Protein AF-A0A965PU18-F1 (afdb_monomer)

Solvent-accessible surface area (backbone atoms only — not comparable to full-atom values): 8200 Å² total; per-residue (Å²): 132,81,72,49,39,52,38,92,81,47,71,63,57,70,70,55,22,54,51,32,19,41,61,73,69,59,50,90,62,59,66,73,59,53,50,51,51,50,57,53,51,66,68,38,88,60,42,46,75,48,76,36,76,23,30,41,37,38,33,37,59,71,55,73,19,30,26,46,37,50,73,38,56,16,30,34,70,76,54,45,55,52,35,51,44,54,44,44,56,50,43,33,75,69,43,33,30,33,39,37,35,71,48,71,60,76,72,54,56,59,54,54,54,53,47,44,73,60,61,85,41,62,76,40,42,73,51,76,48,79,44,99,87,66,34,34,40,34,43,35,36,40,25,71,82,79,72,67,73,104

Nearest PDB structures (foldseek):
  2h00-assembly3_C  TM=5.984E-01  e=3.640E-01  Homo sapiens
  2h00-assembly2_B  TM=5.518E-01  e=4.366E-01  Homo sapiens
  6gfn-assembly1_A  TM=5.302E-01  e=3.225E-01  Homo sapiens
  6du5-assembly1_A  TM=5.737E-01  e=9.599E-01  Homo sapiens
  2h00-assembly1_A  TM=5.167E-01  e=1.381E+00  Homo sapiens

Mean predicted aligned error: 4.31 Å

pLDDT: mean 91.24, std 8.07, range [44.31, 97.81]

Sequence (150 aa):
MDGFVDSNQQLLPTEDIIQRAAMITQAPEAYPQVYQSIAAELQKPGCQFFRQGNTLFIVHHLGHREGYARALNADVAKNYVRNSIDFVVMAYNLGYDRLIIDFDDQKLFQLFDIIVNSEVNPEMGYTGEEMTDGSYRVTIALGPERGGEI

Structure (mmCIF, N/CA/C/O backbone):
data_AF-A0A965PU18-F1
#
_entry.id   AF-A0A965PU18-F1
#
loop_
_atom_site.group_PDB
_atom_site.id
_atom_site.type_symbol
_atom_site.label_atom_id
_atom_site.label_alt_id
_atom_site.label_comp_id
_atom_site.label_asym_id
_atom_site.label_entity_id
_atom_site.label_seq_id
_atom_site.pdbx_PDB_ins_code
_atom_site.Cartn_x
_atom_site.Cartn_y
_atom_site.Cartn_z
_atom_site.occupancy
_atom_site.B_iso_or_equiv
_atom_site.auth_seq_id
_atom_site.auth_comp_id
_atom_site.auth_asym_id
_atom_site.auth_atom_id
_atom_site.pdbx_PDB_model_num
ATOM 1 N N . MET A 1 1 ? -7.782 2.789 23.424 1.00 44.31 1 MET A N 1
ATOM 2 C CA . MET A 1 1 ? -8.682 2.129 22.460 1.00 44.31 1 MET A CA 1
ATOM 3 C C . MET A 1 1 ? -7.797 1.624 21.348 1.00 44.31 1 MET A C 1
ATOM 5 O O . MET A 1 1 ? -7.166 2.452 20.708 1.00 44.31 1 MET A O 1
ATOM 9 N N . ASP A 1 2 ? -7.672 0.310 21.193 1.00 63.84 2 ASP A N 1
ATOM 10 C CA . ASP A 1 2 ? -6.921 -0.257 20.073 1.00 63.84 2 ASP A CA 1
ATOM 11 C C . ASP A 1 2 ? -7.833 -0.174 18.839 1.00 63.84 2 ASP A C 1
ATOM 13 O O . ASP A 1 2 ? -8.885 -0.811 18.794 1.00 63.84 2 ASP A O 1
ATOM 17 N N . GLY A 1 3 ? -7.529 0.742 17.915 1.00 80.19 3 GLY A N 1
ATOM 18 C CA . GLY A 1 3 ? -8.384 1.050 16.758 1.00 80.19 3 GLY A CA 1
ATOM 19 C C . GLY A 1 3 ? -8.432 -0.066 15.708 1.00 80.19 3 GLY A C 1
ATOM 20 O O . GLY A 1 3 ? -9.323 -0.059 14.854 1.00 80.19 3 GLY A O 1
ATOM 21 N N . PHE A 1 4 ? -7.511 -1.027 15.805 1.00 91.69 4 PHE A N 1
ATOM 22 C CA . PHE A 1 4 ? -7.297 -2.126 14.868 1.00 91.69 4 PHE A CA 1
ATOM 23 C C . PHE A 1 4 ? -8.125 -3.374 15.214 1.00 91.69 4 PHE A C 1
ATOM 25 O O . PHE A 1 4 ? -8.344 -3.685 16.383 1.00 91.69 4 PHE A O 1
ATOM 32 N N . VAL A 1 5 ? -8.570 -4.106 14.190 1.00 94.50 5 VAL A N 1
ATOM 33 C CA . VAL A 1 5 ? -9.411 -5.308 14.307 1.00 94.50 5 VAL A CA 1
ATOM 34 C C . VAL A 1 5 ? -8.818 -6.433 13.468 1.00 94.50 5 VAL A C 1
ATOM 36 O O . VAL A 1 5 ? -8.608 -6.254 12.272 1.00 94.50 5 VAL A O 1
ATOM 39 N N . ASP A 1 6 ? -8.589 -7.599 14.076 1.00 96.06 6 ASP A N 1
ATOM 40 C CA . ASP A 1 6 ? -8.070 -8.785 13.385 1.00 96.06 6 ASP A CA 1
ATOM 41 C C . ASP A 1 6 ? -9.085 -9.303 12.354 1.00 96.06 6 ASP A C 1
ATOM 43 O O . ASP A 1 6 ? -10.120 -9.870 12.714 1.00 96.06 6 ASP A O 1
ATOM 47 N N . SER A 1 7 ? -8.778 -9.135 11.066 1.00 97.06 7 SER A N 1
ATOM 48 C CA . SER A 1 7 ? -9.624 -9.601 9.961 1.00 97.06 7 SER A CA 1
ATOM 49 C C . SER A 1 7 ? -9.831 -11.114 9.890 1.00 97.06 7 SER A C 1
ATOM 51 O O . SER A 1 7 ? -10.804 -11.548 9.273 1.00 97.06 7 SER A O 1
ATOM 53 N N . ASN A 1 8 ? -9.004 -11.927 10.559 1.00 96.00 8 ASN A N 1
ATOM 54 C CA . ASN A 1 8 ? -9.251 -13.368 10.677 1.00 96.00 8 ASN A CA 1
ATOM 55 C C . ASN A 1 8 ? -10.358 -13.689 11.693 1.00 96.00 8 ASN A C 1
ATOM 57 O O . ASN A 1 8 ? -10.907 -14.789 11.674 1.00 96.00 8 ASN A O 1
ATOM 61 N N . GLN A 1 9 ? -10.668 -12.752 12.593 1.00 96.12 9 GLN A N 1
ATOM 62 C CA . GLN A 1 9 ? -11.754 -12.875 13.567 1.00 96.12 9 GLN A CA 1
ATOM 63 C C . GLN A 1 9 ? -13.003 -12.128 13.105 1.00 96.12 9 GLN A C 1
ATOM 65 O O . GLN A 1 9 ? -14.115 -12.636 13.244 1.00 96.12 9 GLN A O 1
ATOM 70 N N . GLN A 1 10 ? -12.826 -10.924 12.554 1.00 96.06 10 GLN A N 1
ATOM 71 C CA . GLN A 1 10 ? -13.927 -10.073 12.129 1.00 96.06 10 GLN A CA 1
ATOM 72 C C . GLN A 1 10 ? -13.539 -9.201 10.933 1.00 96.06 10 GLN A C 1
ATOM 74 O O . GLN A 1 10 ? -12.691 -8.312 11.029 1.00 96.06 10 GLN A O 1
ATOM 79 N N . LEU A 1 11 ? -14.254 -9.390 9.824 1.00 96.56 11 LEU A N 1
ATOM 80 C CA . LEU A 1 11 ? -14.223 -8.473 8.690 1.00 96.56 11 LEU A CA 1
ATOM 81 C C . LEU A 1 11 ? -15.143 -7.279 8.951 1.00 96.56 11 LEU A C 1
ATOM 83 O O . LEU A 1 11 ? -16.322 -7.440 9.266 1.00 96.56 11 LEU A O 1
ATOM 87 N N . LEU A 1 12 ? -14.603 -6.076 8.788 1.00 94.38 12 LEU A N 1
ATOM 88 C CA . LEU A 1 12 ? -15.335 -4.825 8.959 1.00 94.38 12 LEU A CA 1
ATOM 89 C C . LEU A 1 12 ? -16.079 -4.423 7.673 1.00 94.38 12 LEU A C 1
ATOM 91 O O . LEU A 1 12 ? -15.613 -4.721 6.571 1.00 94.38 12 LEU A O 1
ATOM 95 N N . PRO A 1 13 ? -17.211 -3.713 7.750 1.00 93.00 13 PRO A N 1
ATOM 96 C CA . PRO A 1 13 ? -17.733 -2.954 6.616 1.00 93.00 13 PRO A CA 1
ATOM 97 C C . PRO A 1 13 ? -16.694 -1.951 6.082 1.00 93.00 13 PRO A C 1
ATOM 99 O O . PRO A 1 13 ? -15.852 -1.463 6.830 1.00 93.00 13 PRO A O 1
ATOM 102 N N . THR A 1 14 ? -16.746 -1.609 4.791 1.00 88.94 14 THR A N 1
ATOM 103 C CA . THR A 1 14 ? -15.808 -0.628 4.201 1.00 88.94 14 THR A CA 1
ATOM 104 C C . THR A 1 14 ? -15.905 0.742 4.881 1.00 88.94 14 THR A C 1
ATOM 106 O O . THR A 1 14 ? -14.886 1.382 5.122 1.00 88.94 14 THR A O 1
ATOM 109 N N . GLU A 1 15 ? -17.118 1.166 5.239 1.00 87.88 15 GLU A N 1
ATOM 110 C CA . GLU A 1 15 ? -17.378 2.422 5.956 1.00 87.88 15 GLU A CA 1
ATOM 111 C C . GLU A 1 15 ? -16.664 2.460 7.319 1.00 87.88 15 GLU A C 1
ATOM 113 O O . GLU A 1 15 ? -16.041 3.470 7.661 1.00 87.88 15 GLU A O 1
ATOM 118 N N . ASP A 1 16 ? -16.664 1.334 8.041 1.00 90.75 16 ASP A N 1
ATOM 119 C CA . ASP A 1 16 ? -15.973 1.166 9.323 1.00 90.75 16 ASP A CA 1
ATOM 120 C C . ASP A 1 16 ? -14.446 1.177 9.162 1.00 90.75 16 ASP A C 1
ATOM 122 O O . ASP A 1 16 ? -13.744 1.725 10.015 1.00 90.75 16 ASP A O 1
ATOM 126 N N . ILE A 1 17 ? -13.913 0.597 8.077 1.00 92.06 17 ILE A N 1
ATOM 127 C CA . ILE A 1 17 ? -12.474 0.665 7.762 1.00 92.06 17 ILE A CA 1
ATOM 128 C C . ILE A 1 17 ? -12.067 2.125 7.562 1.00 92.06 17 ILE A C 1
ATOM 130 O O . ILE A 1 17 ? -11.101 2.581 8.171 1.00 92.06 17 ILE A O 1
ATOM 134 N N . ILE A 1 18 ? -12.835 2.872 6.761 1.00 89.00 18 ILE A 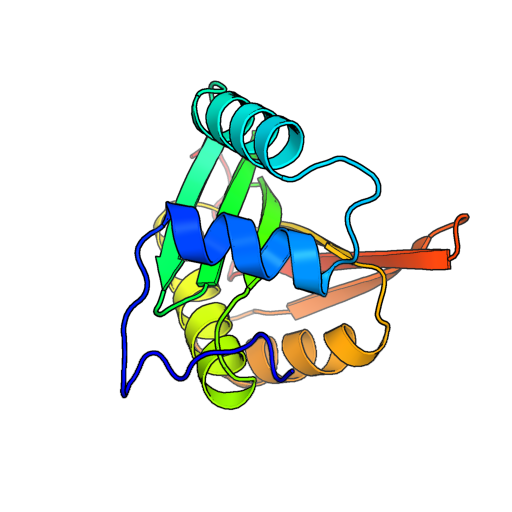N 1
ATOM 135 C CA . ILE A 1 18 ? -12.594 4.297 6.509 1.00 89.00 18 ILE A CA 1
ATOM 136 C C . ILE A 1 18 ? -12.658 5.093 7.819 1.00 89.00 18 ILE A C 1
ATOM 138 O O . ILE A 1 18 ? -11.784 5.918 8.084 1.00 89.00 18 ILE A O 1
ATOM 142 N N . GLN A 1 19 ? -13.655 4.818 8.665 1.00 87.00 19 GLN A N 1
ATOM 143 C CA . GLN A 1 19 ? -13.814 5.486 9.956 1.00 87.00 19 GLN A CA 1
ATOM 144 C C . GLN A 1 19 ? -12.620 5.274 10.871 1.00 87.00 19 GLN A C 1
ATOM 146 O O . GLN A 1 19 ? -12.075 6.230 11.420 1.00 87.00 19 GLN A O 1
ATOM 151 N N . ARG A 1 20 ? -12.213 4.019 11.036 1.00 89.38 20 ARG A N 1
ATOM 152 C CA . ARG A 1 20 ? -11.111 3.664 11.925 1.00 89.38 20 ARG A CA 1
ATOM 153 C C . ARG A 1 20 ? -9.793 4.197 11.400 1.00 89.38 20 ARG A C 1
ATOM 155 O O . ARG A 1 20 ? -9.055 4.779 12.185 1.00 89.38 20 ARG A O 1
ATOM 162 N N . ALA A 1 21 ? -9.534 4.071 10.099 1.00 86.12 21 ALA A N 1
ATOM 163 C CA . ALA A 1 21 ? -8.336 4.627 9.482 1.00 86.12 21 ALA A CA 1
ATOM 164 C C . ALA A 1 21 ? -8.241 6.141 9.733 1.00 86.12 21 ALA A C 1
ATOM 166 O O . ALA A 1 21 ? -7.216 6.595 10.227 1.00 86.12 21 ALA A O 1
ATOM 167 N N . ALA A 1 22 ? -9.329 6.893 9.523 1.00 83.31 22 ALA A N 1
ATOM 168 C CA . ALA A 1 22 ? -9.373 8.333 9.791 1.00 83.31 22 ALA A CA 1
ATOM 169 C C . ALA A 1 22 ? -9.077 8.686 11.261 1.00 83.31 22 ALA A C 1
ATOM 171 O O . ALA A 1 22 ? -8.384 9.661 11.546 1.00 83.31 22 ALA A O 1
ATOM 172 N N . MET A 1 23 ? -9.585 7.886 12.205 1.00 81.69 23 MET A N 1
ATOM 173 C CA . MET A 1 23 ? -9.315 8.068 13.636 1.00 81.69 23 MET A CA 1
ATOM 174 C C . MET A 1 23 ? -7.863 7.729 14.004 1.00 81.69 23 MET A C 1
ATOM 176 O O . MET A 1 23 ? -7.264 8.422 14.824 1.00 81.69 23 MET A O 1
ATOM 180 N N . ILE A 1 24 ? -7.300 6.672 13.412 1.00 80.31 24 ILE A N 1
ATOM 181 C CA . ILE A 1 24 ? -5.929 6.201 13.665 1.00 80.31 24 ILE A CA 1
ATOM 182 C C . ILE A 1 24 ? -4.909 7.212 13.142 1.00 80.31 24 ILE A C 1
ATOM 184 O O . ILE A 1 24 ? -3.961 7.537 13.851 1.00 80.31 24 ILE A O 1
ATOM 188 N N . THR A 1 25 ? -5.128 7.743 11.938 1.00 74.00 25 THR A N 1
ATOM 189 C CA . THR A 1 25 ? -4.259 8.760 11.330 1.00 74.00 25 THR A CA 1
ATOM 190 C C . THR A 1 25 ? -4.508 10.161 11.887 1.00 74.00 25 THR A C 1
ATOM 192 O O . THR A 1 25 ? -3.933 11.116 11.380 1.00 74.00 25 THR A O 1
ATOM 195 N N . GLN A 1 26 ? -5.376 10.296 12.901 1.00 75.06 26 GLN A N 1
ATOM 196 C CA . GLN A 1 26 ? -5.744 11.568 13.530 1.00 75.06 26 GLN A CA 1
ATOM 197 C C . GLN A 1 26 ? -6.112 12.642 12.501 1.00 75.06 26 GLN A C 1
ATOM 199 O O . GLN A 1 26 ? -5.650 13.780 12.592 1.00 75.06 26 GLN A O 1
ATOM 204 N N . ALA A 1 27 ? -6.928 12.267 11.508 1.00 70.81 27 ALA A N 1
ATOM 205 C CA . ALA A 1 27 ? -7.345 13.192 10.464 1.00 70.81 27 ALA A CA 1
ATOM 206 C C . ALA A 1 27 ? -7.917 14.479 11.102 1.00 70.81 27 ALA A C 1
ATOM 208 O O . ALA A 1 27 ? -8.745 14.385 12.017 1.00 70.81 27 ALA A O 1
ATOM 209 N N . PRO A 1 28 ? -7.468 15.672 10.671 1.00 67.94 28 PRO A N 1
ATOM 210 C CA . PRO A 1 28 ? -7.900 16.932 11.269 1.00 67.94 28 PRO A CA 1
ATOM 211 C C . PRO A 1 28 ? -9.376 17.233 10.977 1.00 67.94 28 PRO A C 1
ATOM 213 O O . PRO A 1 28 ? -10.013 17.998 11.705 1.00 67.94 28 PRO A O 1
ATOM 216 N N . GLU A 1 29 ? -9.937 16.640 9.921 1.00 74.50 29 GLU A N 1
ATOM 217 C CA . GLU A 1 29 ? -11.339 16.772 9.552 1.00 74.50 29 GLU A CA 1
ATOM 218 C C . GLU A 1 29 ? -12.256 15.819 10.332 1.00 74.50 29 GLU A C 1
ATOM 220 O O . GLU A 1 29 ? -11.894 14.708 10.720 1.00 74.50 29 GLU A O 1
ATOM 225 N N . ALA A 1 30 ? -13.516 16.225 10.508 1.00 74.31 30 ALA A N 1
ATOM 226 C CA . ALA A 1 30 ? -14.525 15.342 11.076 1.00 74.31 30 ALA A CA 1
ATOM 227 C C . ALA A 1 30 ? -14.859 14.175 10.121 1.00 74.31 30 ALA A C 1
ATOM 229 O O . ALA A 1 30 ? -14.814 14.295 8.895 1.00 74.31 30 ALA A O 1
ATOM 230 N N . TYR A 1 31 ? -15.219 13.024 10.699 1.00 77.31 31 TYR A N 1
ATOM 231 C CA . TYR A 1 31 ? -15.428 11.773 9.958 1.00 77.31 31 TYR A CA 1
ATOM 232 C C . TYR A 1 31 ? -16.358 11.888 8.732 1.00 77.31 31 TYR A C 1
ATOM 234 O O . TYR A 1 31 ? -15.990 11.354 7.687 1.00 77.31 31 TYR A O 1
ATOM 242 N N . PRO A 1 32 ? -17.512 12.589 8.778 1.00 80.44 32 PRO A N 1
ATOM 243 C CA . PRO A 1 32 ? -18.363 12.736 7.596 1.00 80.44 32 PRO A CA 1
ATOM 244 C C . PRO A 1 32 ? -17.645 13.380 6.403 1.00 80.44 32 PRO A C 1
ATOM 246 O O . PRO A 1 32 ? -17.858 12.960 5.268 1.00 80.44 32 PRO A O 1
ATOM 249 N N . GLN A 1 33 ? -16.772 14.362 6.646 1.00 80.81 33 GLN A N 1
ATOM 250 C CA . GLN A 1 33 ? -15.972 15.006 5.606 1.00 80.81 33 GLN A CA 1
ATOM 251 C C . GLN A 1 33 ? -14.909 14.054 5.047 1.00 80.81 33 GLN A C 1
ATOM 253 O O . GLN A 1 33 ? -14.751 13.980 3.831 1.00 80.81 33 GLN A O 1
ATOM 258 N N . VAL A 1 34 ? -14.230 13.289 5.910 1.00 80.31 34 VAL A N 1
ATOM 259 C CA . VAL A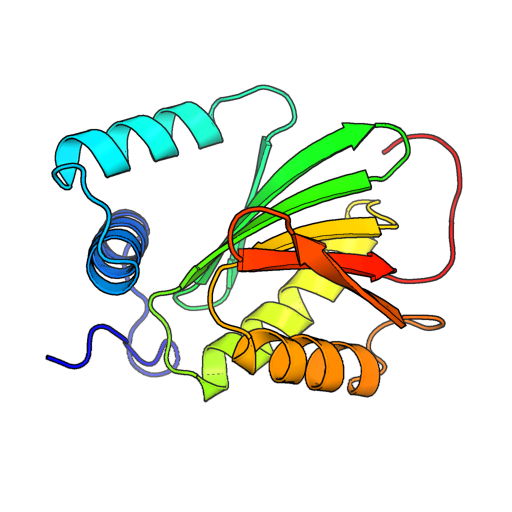 1 34 ? -13.238 12.280 5.489 1.00 80.31 34 VAL A CA 1
ATOM 260 C C . VAL A 1 34 ? -13.894 11.172 4.663 1.00 80.31 34 VAL A C 1
ATOM 262 O O . VAL A 1 34 ? -13.375 10.758 3.630 1.00 80.31 34 VAL A O 1
ATOM 265 N N . TYR A 1 35 ? -15.076 10.714 5.073 1.00 84.06 35 TYR A N 1
ATOM 266 C CA . TYR A 1 35 ? -15.827 9.720 4.318 1.00 84.06 35 TYR A CA 1
ATOM 267 C C . TYR A 1 35 ? -16.239 10.250 2.943 1.00 84.06 35 TYR A C 1
ATOM 269 O O . TYR A 1 35 ? -16.034 9.575 1.939 1.00 84.06 35 TYR A O 1
ATOM 277 N N . GLN A 1 36 ? -16.780 11.471 2.874 1.00 84.75 36 GLN A N 1
ATOM 278 C CA . GLN A 1 36 ? -17.160 12.086 1.601 1.00 84.75 36 GLN A CA 1
ATOM 279 C C . GLN A 1 36 ? -15.958 12.315 0.681 1.00 84.75 36 GLN A C 1
ATOM 281 O O . GLN A 1 36 ? -16.082 12.111 -0.527 1.00 84.75 36 GLN A O 1
ATOM 286 N N . SER A 1 37 ? -14.801 12.706 1.224 1.00 85.62 37 SER A N 1
ATOM 287 C CA . SER A 1 37 ? -13.594 12.916 0.423 1.00 85.62 37 SER A CA 1
ATOM 288 C C . SER A 1 37 ? -13.071 11.605 -0.160 1.00 85.62 37 SER A C 1
ATOM 290 O O . SER A 1 37 ? -12.758 11.565 -1.348 1.00 85.62 37 SER A O 1
ATOM 292 N N . ILE A 1 38 ? -13.071 10.520 0.620 1.00 85.94 38 ILE A N 1
ATOM 293 C CA . ILE A 1 38 ? -12.699 9.181 0.145 1.00 85.94 38 ILE A CA 1
ATOM 294 C C . ILE A 1 38 ? -13.733 8.656 -0.851 1.00 85.94 38 ILE A C 1
ATOM 296 O O . ILE A 1 38 ? -13.369 8.161 -1.910 1.00 85.94 38 ILE A O 1
ATOM 300 N N . ALA A 1 39 ? -15.030 8.809 -0.581 1.00 85.62 39 ALA A N 1
ATOM 301 C CA . ALA A 1 39 ? -16.067 8.408 -1.527 1.00 85.62 39 ALA A CA 1
ATOM 302 C C . ALA A 1 39 ? -15.906 9.134 -2.872 1.00 85.62 39 ALA A C 1
ATOM 304 O O . ALA A 1 39 ? -16.004 8.505 -3.921 1.00 85.62 39 ALA A O 1
ATOM 305 N N . ALA A 1 40 ? -15.594 10.433 -2.855 1.00 87.50 40 ALA A N 1
ATOM 306 C CA . ALA A 1 40 ? -15.297 11.195 -4.065 1.00 87.50 40 ALA A CA 1
ATOM 307 C C . ALA A 1 40 ? -13.981 10.753 -4.732 1.00 87.50 40 ALA A C 1
ATOM 309 O O . ALA A 1 40 ? -13.916 10.679 -5.956 1.00 87.50 40 ALA A O 1
ATOM 310 N N . GLU A 1 41 ? -12.945 10.436 -3.948 1.00 88.94 41 GLU A N 1
ATOM 311 C CA . GLU A 1 41 ? -11.663 9.889 -4.414 1.00 88.94 41 GLU A CA 1
ATOM 312 C C . GLU A 1 41 ? -11.866 8.593 -5.207 1.00 88.94 41 GLU A C 1
ATOM 314 O O . GLU A 1 41 ? -11.346 8.464 -6.314 1.00 88.94 41 GLU A O 1
ATOM 319 N N . LEU A 1 42 ? -12.681 7.675 -4.686 1.00 86.44 42 LEU A N 1
ATOM 320 C CA . LEU A 1 42 ? -12.977 6.379 -5.303 1.00 86.44 42 LEU A CA 1
ATOM 321 C C . LEU A 1 42 ? -13.794 6.484 -6.601 1.00 86.44 42 LEU A C 1
ATOM 323 O O . LEU A 1 42 ? -13.863 5.518 -7.354 1.00 86.44 42 LEU A O 1
ATOM 327 N N . GLN A 1 43 ? -14.414 7.635 -6.874 1.00 89.38 43 GLN A N 1
ATOM 328 C CA . GLN A 1 43 ? -15.159 7.890 -8.114 1.00 89.38 43 GLN A CA 1
ATOM 329 C C . GLN A 1 43 ? -14.319 8.610 -9.181 1.00 89.38 43 GLN A C 1
ATOM 331 O O . GLN A 1 43 ? -14.811 8.862 -10.283 1.00 89.38 43 GLN A O 1
ATOM 336 N N . LYS A 1 44 ? -13.063 8.978 -8.884 1.00 89.00 44 LYS A N 1
ATOM 337 C CA . LYS A 1 44 ? -12.200 9.655 -9.860 1.00 89.00 44 LYS A CA 1
ATOM 338 C C . LYS A 1 44 ? -11.797 8.696 -10.991 1.00 89.00 44 LYS A C 1
ATOM 340 O O . LYS A 1 44 ? -11.441 7.549 -10.719 1.00 89.00 44 LYS A O 1
ATOM 345 N N . PRO A 1 45 ? -11.780 9.151 -12.258 1.00 87.44 45 PRO A N 1
ATOM 346 C CA . PRO A 1 45 ? -11.209 8.373 -13.353 1.00 87.44 45 PRO A CA 1
ATOM 347 C C . PRO A 1 45 ? -9.758 7.976 -13.055 1.00 87.44 45 PRO A C 1
ATOM 349 O O . PRO A 1 45 ? -8.980 8.804 -12.587 1.00 87.44 45 PRO A O 1
ATOM 352 N N . GLY A 1 46 ? -9.400 6.721 -13.327 1.00 84.62 46 GLY A N 1
ATOM 353 C CA . GLY A 1 46 ? -8.054 6.202 -13.058 1.00 84.62 46 GLY A CA 1
ATOM 354 C C . GLY A 1 46 ? -7.778 5.856 -11.590 1.00 84.62 46 GLY A C 1
ATOM 355 O O . GLY A 1 46 ? -6.656 5.468 -11.275 1.00 84.62 46 GLY A O 1
ATOM 356 N N . CYS A 1 47 ? -8.775 5.963 -10.705 1.00 91.88 47 CYS A N 1
ATOM 357 C CA . CYS A 1 47 ? -8.698 5.462 -9.338 1.00 91.88 47 CYS A CA 1
ATOM 358 C C . CYS A 1 47 ? -9.135 3.991 -9.294 1.00 91.88 47 CYS A C 1
ATOM 360 O O . CYS A 1 47 ? -10.215 3.631 -9.766 1.00 91.88 47 CYS A O 1
ATOM 362 N N . GLN A 1 48 ? -8.290 3.140 -8.724 1.00 92.00 48 GLN A N 1
ATOM 363 C CA . GLN A 1 48 ? -8.580 1.742 -8.430 1.00 92.00 48 GLN A CA 1
ATOM 364 C C . GLN A 1 48 ? -8.478 1.514 -6.926 1.00 92.00 48 GLN A C 1
ATOM 366 O O . GLN A 1 48 ? -7.699 2.173 -6.239 1.00 92.00 48 GLN A O 1
ATOM 3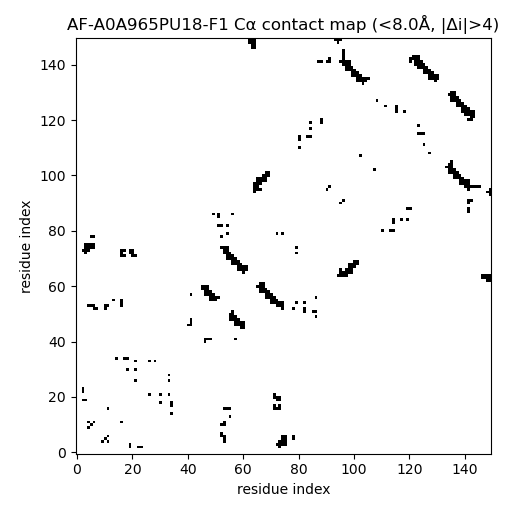71 N N . PHE A 1 49 ? -9.249 0.568 -6.398 1.00 91.44 49 PHE A N 1
ATOM 372 C CA . PHE A 1 49 ? -9.161 0.208 -4.990 1.00 91.44 49 PHE A CA 1
ATOM 373 C C . PHE A 1 49 ? -9.254 -1.297 -4.784 1.00 91.44 49 PHE A C 1
ATOM 375 O O . PHE A 1 49 ? -9.978 -2.003 -5.488 1.00 91.44 49 PHE A O 1
ATOM 382 N N . PHE A 1 50 ? -8.532 -1.775 -3.776 1.00 92.25 50 PHE A N 1
ATOM 383 C CA . PHE A 1 50 ? -8.448 -3.182 -3.415 1.00 92.25 50 PHE A CA 1
ATOM 384 C C . PHE A 1 50 ? -8.658 -3.325 -1.929 1.00 92.25 50 PHE A C 1
ATOM 386 O O . PHE A 1 50 ? -8.088 -2.588 -1.127 1.00 92.25 50 PHE A O 1
ATOM 393 N N . ARG A 1 51 ? -9.455 -4.312 -1.551 1.00 94.69 51 ARG A N 1
ATOM 394 C CA . ARG A 1 51 ? -9.628 -4.664 -0.155 1.00 94.69 51 ARG A CA 1
ATOM 395 C C . ARG A 1 51 ? -8.902 -5.969 0.120 1.00 94.69 51 ARG A C 1
ATOM 397 O O . ARG A 1 51 ? -9.186 -6.962 -0.541 1.00 94.69 51 ARG A O 1
ATOM 404 N N . GLN A 1 52 ? -8.048 -5.963 1.137 1.00 96.94 52 GLN A N 1
ATOM 405 C CA . GLN A 1 52 ? -7.515 -7.176 1.746 1.00 96.94 52 GLN A CA 1
ATOM 406 C C . GLN A 1 52 ? -7.721 -7.103 3.254 1.00 96.94 52 GLN A C 1
ATOM 408 O O . GLN A 1 52 ? -7.327 -6.128 3.890 1.00 96.94 52 GLN A O 1
ATOM 413 N N . GLY A 1 53 ? -8.425 -8.089 3.814 1.00 96.44 53 GLY A N 1
ATOM 414 C CA . GLY A 1 53 ? -8.827 -8.081 5.221 1.00 96.44 53 GLY A CA 1
ATOM 415 C C . GLY A 1 53 ? -9.570 -6.797 5.618 1.00 96.44 53 GLY A C 1
ATOM 416 O O . GLY A 1 53 ? -10.597 -6.439 5.021 1.00 96.44 53 GLY A O 1
ATOM 417 N N . ASN A 1 54 ? -9.034 -6.108 6.630 1.00 97.00 54 ASN A N 1
ATOM 418 C CA . ASN A 1 54 ? -9.500 -4.801 7.106 1.00 97.00 54 ASN A CA 1
ATOM 419 C C . ASN A 1 54 ? -8.602 -3.642 6.629 1.00 97.00 54 ASN A C 1
ATOM 421 O O . ASN A 1 54 ? -8.506 -2.605 7.287 1.00 97.00 54 ASN A O 1
ATOM 425 N N . THR A 1 55 ? -7.956 -3.807 5.475 1.00 96.50 55 THR A N 1
ATOM 426 C CA . THR A 1 55 ? -7.148 -2.785 4.806 1.00 96.50 55 THR A CA 1
ATOM 427 C C . THR A 1 55 ? -7.746 -2.464 3.434 1.00 96.50 55 THR A C 1
ATOM 429 O O . THR A 1 55 ? -8.025 -3.367 2.640 1.00 96.50 55 THR A O 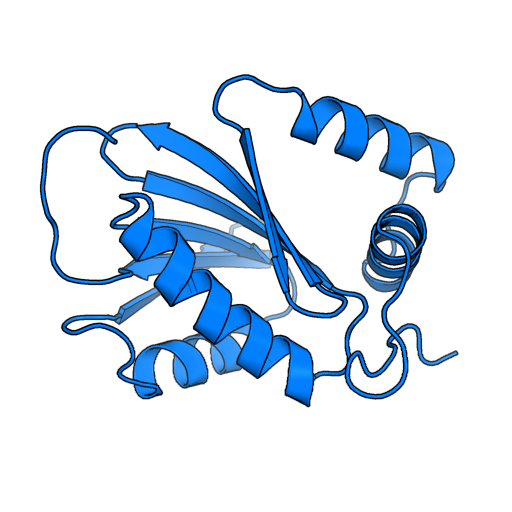1
ATOM 432 N N . LEU A 1 56 ? -7.941 -1.176 3.146 1.00 95.56 56 LEU A N 1
ATOM 433 C CA . LEU A 1 56 ? -8.346 -0.679 1.831 1.00 95.56 56 LEU A CA 1
ATOM 434 C C . LEU A 1 56 ? -7.161 0.034 1.173 1.00 95.56 56 LEU A C 1
ATOM 436 O O . LEU A 1 56 ? -6.716 1.071 1.655 1.00 95.56 56 LEU A O 1
ATOM 440 N N . PHE A 1 57 ? -6.665 -0.512 0.072 1.00 96.06 57 PHE A N 1
ATOM 441 C CA . PHE A 1 57 ? -5.643 0.106 -0.766 1.00 96.06 57 PHE A CA 1
ATOM 442 C C . PHE A 1 57 ? -6.313 0.912 -1.871 1.00 96.06 57 PHE A C 1
ATOM 444 O O . PHE A 1 57 ? -7.269 0.440 -2.484 1.00 96.06 57 PHE A O 1
ATOM 451 N N . ILE A 1 58 ? -5.808 2.111 -2.128 1.00 95.38 58 ILE A N 1
ATOM 452 C CA . ILE A 1 58 ? -6.282 3.014 -3.176 1.00 95.38 58 ILE A CA 1
ATOM 453 C C . ILE A 1 58 ? -5.084 3.342 -4.057 1.00 95.38 58 ILE A C 1
ATOM 455 O O . ILE A 1 58 ? -4.033 3.707 -3.534 1.00 95.38 58 ILE A O 1
ATOM 459 N N . VAL A 1 59 ? -5.239 3.204 -5.371 1.00 96.44 59 VAL A N 1
ATOM 460 C CA . VAL A 1 59 ? -4.203 3.475 -6.369 1.00 96.44 59 VAL A CA 1
ATOM 461 C C . VAL A 1 59 ? -4.743 4.455 -7.402 1.00 96.44 59 VAL A C 1
ATOM 463 O O . VAL A 1 59 ? -5.747 4.190 -8.058 1.00 96.44 59 VAL A O 1
ATOM 466 N N . HIS A 1 60 ? -4.056 5.578 -7.570 1.00 95.31 60 HIS A N 1
ATOM 467 C CA . HIS A 1 60 ? -4.298 6.551 -8.630 1.00 95.31 60 HIS A CA 1
ATOM 468 C C . HIS A 1 60 ? -3.323 6.290 -9.768 1.00 95.31 60 HIS A C 1
ATOM 470 O O . HIS A 1 60 ? -2.116 6.416 -9.578 1.00 95.31 60 HIS A O 1
ATOM 476 N N . HIS A 1 61 ? -3.824 5.927 -10.945 1.00 94.25 61 HIS A N 1
ATOM 477 C CA . HIS A 1 61 ? -2.983 5.716 -12.119 1.00 94.25 61 HIS A CA 1
ATOM 478 C C . HIS A 1 61 ? -2.308 7.023 -12.564 1.00 94.25 61 HIS A C 1
ATOM 480 O O . HIS A 1 61 ? -2.975 8.047 -12.717 1.00 94.25 61 HIS A O 1
ATOM 486 N N . LEU A 1 62 ? -0.994 6.970 -12.794 1.00 91.88 62 LEU A N 1
ATOM 487 C CA . LEU A 1 62 ? -0.178 8.109 -13.229 1.00 91.88 62 LEU A CA 1
ATOM 488 C C . LEU A 1 62 ? 0.228 8.035 -14.713 1.00 91.88 62 LEU A C 1
ATOM 490 O O . LEU A 1 62 ? 0.786 9.001 -15.231 1.00 91.88 62 LEU A O 1
ATOM 494 N N . GLY A 1 63 ? -0.083 6.935 -15.408 1.00 87.81 63 GLY A N 1
ATOM 495 C CA . GLY A 1 63 ? 0.433 6.626 -16.747 1.00 87.81 63 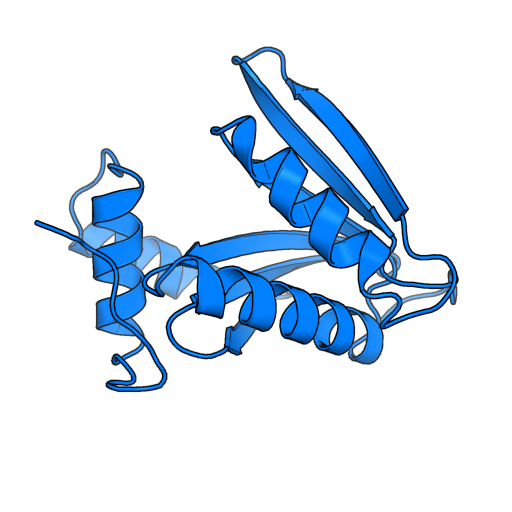GLY A CA 1
ATOM 496 C C . GLY A 1 63 ? 1.631 5.681 -16.689 1.00 87.81 63 GLY A C 1
ATOM 497 O O . GLY A 1 63 ? 2.204 5.465 -15.622 1.00 87.81 63 GLY A O 1
ATOM 498 N N . HIS A 1 64 ? 2.008 5.102 -17.833 1.00 87.25 64 HIS A N 1
ATOM 499 C CA . HIS A 1 64 ? 3.233 4.302 -17.978 1.00 87.25 64 HIS A CA 1
ATOM 500 C C . HIS A 1 64 ? 3.387 3.177 -16.942 1.00 87.25 64 HIS A C 1
ATOM 502 O O . HIS A 1 64 ? 4.499 2.887 -16.503 1.00 87.25 64 HIS A O 1
ATOM 508 N N . ARG A 1 65 ? 2.272 2.547 -16.539 1.00 93.44 65 ARG A N 1
ATOM 509 C CA . ARG A 1 65 ? 2.262 1.471 -15.529 1.00 93.44 65 ARG A CA 1
ATOM 510 C C . ARG A 1 65 ? 2.696 1.926 -14.133 1.00 93.44 65 ARG A C 1
ATOM 512 O O . ARG A 1 65 ? 3.116 1.108 -13.318 1.00 93.44 65 ARG A O 1
ATOM 519 N N . GLU A 1 66 ? 2.547 3.208 -13.822 1.00 95.25 66 GLU A N 1
ATOM 520 C CA . GLU A 1 66 ? 2.823 3.766 -12.500 1.00 95.25 66 GLU A CA 1
ATOM 521 C C . GLU A 1 66 ? 1.537 4.156 -11.771 1.00 95.25 66 GLU A C 1
ATOM 523 O O . GLU A 1 66 ? 0.539 4.565 -12.376 1.00 95.25 66 GLU A O 1
ATOM 528 N N . GLY A 1 67 ? 1.554 4.045 -10.444 1.00 95.75 67 GLY A N 1
ATOM 529 C CA . GLY A 1 67 ? 0.435 4.460 -9.606 1.00 95.75 67 GLY A CA 1
ATOM 530 C C . GLY A 1 67 ? 0.875 5.144 -8.320 1.00 95.75 67 GLY A C 1
ATOM 531 O O . GLY A 1 67 ? 1.842 4.732 -7.689 1.00 95.75 67 GLY A O 1
ATOM 532 N N . TYR A 1 68 ? 0.134 6.162 -7.894 1.00 96.62 68 TYR A N 1
ATOM 533 C CA . TYR A 1 68 ? 0.232 6.686 -6.536 1.00 96.62 68 TYR A CA 1
ATOM 534 C C . TYR A 1 68 ? -0.683 5.875 -5.624 1.00 96.62 68 TYR A C 1
ATOM 536 O O . TYR A 1 68 ? -1.895 5.852 -5.837 1.00 96.62 68 TYR A O 1
ATOM 544 N N . ALA A 1 69 ? -0.120 5.201 -4.630 1.00 96.50 69 ALA A N 1
ATOM 545 C CA . ALA A 1 69 ? -0.845 4.302 -3.754 1.00 96.50 69 ALA A CA 1
ATOM 546 C C . ALA A 1 69 ? -0.892 4.817 -2.315 1.00 96.50 69 ALA A C 1
ATOM 548 O O . ALA A 1 69 ? 0.072 5.364 -1.786 1.00 96.50 69 ALA A O 1
ATOM 549 N N . ARG A 1 70 ? -2.022 4.573 -1.653 1.00 93.75 70 ARG A N 1
ATOM 550 C CA . ARG A 1 70 ? -2.180 4.764 -0.210 1.00 93.75 70 ARG A CA 1
ATOM 551 C C . ARG A 1 70 ? -3.013 3.646 0.398 1.00 93.75 70 ARG A C 1
ATOM 553 O O . ARG A 1 70 ? -3.849 3.048 -0.279 1.00 93.75 70 ARG A O 1
ATOM 560 N N . ALA A 1 71 ? -2.806 3.387 1.685 1.00 94.06 71 ALA A N 1
ATOM 561 C CA . ALA A 1 71 ? -3.533 2.365 2.428 1.00 94.06 71 ALA A CA 1
ATOM 562 C C . ALA A 1 71 ? -4.329 2.984 3.582 1.00 94.06 71 ALA A C 1
ATOM 564 O O . ALA A 1 71 ? -3.794 3.723 4.404 1.00 94.06 71 ALA A O 1
ATOM 565 N N . LEU A 1 72 ? -5.609 2.633 3.672 1.00 93.62 72 LEU A N 1
ATOM 566 C CA . LEU A 1 72 ? -6.462 2.885 4.827 1.00 93.62 72 LEU A CA 1
ATOM 567 C C . LEU A 1 72 ? -6.523 1.598 5.649 1.00 93.62 72 LEU A C 1
ATOM 569 O O . LEU A 1 72 ? -7.236 0.655 5.295 1.00 93.62 72 LEU A O 1
ATOM 573 N N . ASN A 1 73 ? -5.732 1.535 6.721 1.00 93.56 73 ASN A N 1
ATOM 574 C CA . ASN A 1 73 ? -5.601 0.329 7.530 1.00 93.56 73 ASN A CA 1
ATOM 575 C C . ASN A 1 73 ? -6.422 0.397 8.824 1.00 93.56 73 ASN A C 1
ATOM 577 O O . ASN A 1 73 ? -6.205 1.268 9.664 1.00 93.56 73 ASN A O 1
ATOM 581 N N . ALA A 1 74 ? -7.302 -0.586 9.010 1.00 95.12 74 ALA A N 1
ATOM 582 C CA . ALA A 1 74 ? -7.982 -0.873 10.270 1.00 95.12 74 ALA A CA 1
ATOM 583 C C . ALA A 1 74 ? -7.676 -2.297 10.777 1.00 95.12 74 ALA A C 1
ATOM 585 O O . ALA A 1 74 ? -8.334 -2.778 11.698 1.00 95.12 74 ALA A O 1
ATOM 586 N N . ASP A 1 75 ? -6.692 -2.978 10.184 1.00 96.06 75 ASP A N 1
ATOM 587 C CA . ASP A 1 75 ? -6.285 -4.337 10.535 1.00 96.06 75 ASP A CA 1
ATOM 588 C C . ASP A 1 75 ? -5.097 -4.353 11.500 1.00 96.06 75 ASP A C 1
ATOM 590 O O . ASP A 1 75 ? -4.293 -3.418 11.549 1.00 96.06 75 ASP A O 1
ATOM 594 N N . VAL A 1 76 ? -4.949 -5.446 12.246 1.00 95.31 76 VAL A N 1
ATOM 595 C CA . VAL A 1 76 ? -3.789 -5.634 13.129 1.00 95.31 76 VAL A CA 1
ATOM 596 C C . VAL A 1 76 ? -2.498 -5.775 12.318 1.00 95.31 76 VAL A C 1
ATOM 598 O O . VAL A 1 76 ? -2.509 -6.277 11.194 1.00 95.31 76 VAL A O 1
ATOM 601 N N . ALA A 1 77 ? -1.359 -5.395 12.906 1.00 93.31 77 ALA A N 1
ATOM 602 C CA . ALA A 1 77 ? -0.067 -5.321 12.211 1.00 93.31 77 ALA A CA 1
ATOM 603 C C . ALA A 1 77 ? 0.303 -6.599 11.433 1.00 93.31 77 ALA A C 1
ATOM 605 O O . ALA A 1 77 ? 0.738 -6.526 10.286 1.00 93.31 77 ALA A O 1
ATOM 606 N N . LYS A 1 78 ? 0.075 -7.780 12.025 1.00 95.00 78 LYS A N 1
ATOM 607 C CA . LYS A 1 78 ? 0.354 -9.071 11.374 1.00 95.00 78 LYS A CA 1
ATOM 608 C C . LYS A 1 78 ? -0.439 -9.253 10.077 1.00 95.00 78 LYS A C 1
ATOM 610 O O . LYS A 1 78 ? 0.107 -9.737 9.089 1.00 95.00 78 LYS A O 1
ATOM 615 N N . ASN A 1 79 ? -1.714 -8.877 10.084 1.00 97.19 79 ASN A N 1
ATOM 616 C CA . ASN A 1 79 ? -2.557 -8.971 8.900 1.00 97.19 79 ASN A CA 1
ATOM 617 C C . ASN A 1 79 ? -2.202 -7.877 7.903 1.00 97.19 79 ASN A C 1
ATOM 619 O O . ASN A 1 79 ? -2.118 -8.166 6.721 1.00 97.19 79 ASN A O 1
ATOM 623 N N . TYR A 1 80 ? -1.907 -6.661 8.367 1.00 96.31 80 TYR A N 1
ATOM 624 C CA . TYR A 1 80 ? -1.508 -5.564 7.489 1.00 96.31 80 TYR A CA 1
ATOM 625 C C . TYR A 1 80 ? -0.268 -5.899 6.645 1.00 96.31 80 TYR A C 1
ATOM 627 O O . TYR A 1 80 ? -0.247 -5.608 5.449 1.00 96.31 80 TYR A O 1
ATOM 635 N N . VAL A 1 81 ? 0.722 -6.592 7.223 1.00 97.00 81 VAL A N 1
ATOM 636 C CA . VAL A 1 81 ? 1.880 -7.111 6.475 1.00 97.00 81 VAL A CA 1
ATOM 637 C C . VAL A 1 81 ? 1.429 -8.047 5.353 1.00 97.00 81 VAL A C 1
ATOM 639 O O . VAL A 1 81 ? 1.785 -7.840 4.196 1.00 97.00 81 VAL A O 1
ATOM 642 N N . ARG A 1 82 ? 0.603 -9.051 5.675 1.00 97.38 82 ARG A N 1
ATOM 643 C CA . ARG A 1 82 ? 0.093 -10.010 4.685 1.00 97.38 82 ARG A CA 1
ATOM 644 C C . ARG A 1 82 ? -0.732 -9.319 3.596 1.00 97.38 82 ARG A C 1
ATOM 646 O O . ARG A 1 82 ? -0.485 -9.541 2.418 1.00 97.38 82 ARG A O 1
ATOM 653 N N . ASN A 1 83 ? -1.652 -8.446 3.996 1.00 97.81 83 ASN A N 1
ATOM 654 C CA . ASN A 1 83 ? -2.502 -7.666 3.103 1.00 97.81 83 ASN A CA 1
ATOM 655 C C . ASN A 1 83 ? -1.659 -6.826 2.131 1.00 97.81 83 ASN A C 1
ATOM 657 O O . ASN A 1 83 ? -2.019 -6.705 0.965 1.00 97.81 83 ASN A O 1
ATOM 661 N N . SER A 1 84 ? -0.534 -6.269 2.593 1.00 97.69 84 SER A N 1
ATOM 662 C CA . SER A 1 84 ? 0.369 -5.467 1.758 1.00 97.69 84 SER A CA 1
ATOM 663 C C . SER A 1 84 ? 1.143 -6.312 0.742 1.00 97.69 84 SER A C 1
ATOM 665 O O . SER A 1 84 ? 1.328 -5.880 -0.393 1.00 97.69 84 SER A O 1
ATOM 667 N N . ILE A 1 85 ? 1.547 -7.532 1.112 1.00 97.56 85 ILE A N 1
ATOM 668 C CA . ILE A 1 85 ? 2.164 -8.485 0.176 1.00 97.56 85 ILE A CA 1
ATOM 669 C C . ILE A 1 85 ? 1.150 -8.889 -0.906 1.00 97.56 85 ILE A C 1
ATOM 671 O O . ILE A 1 85 ? 1.445 -8.786 -2.097 1.00 97.56 85 ILE A O 1
ATOM 675 N N . ASP A 1 86 ? -0.069 -9.267 -0.505 1.00 97.31 86 ASP A N 1
ATOM 676 C CA . ASP A 1 86 ? -1.149 -9.630 -1.433 1.00 97.31 86 ASP A CA 1
ATOM 677 C C . ASP A 1 86 ? -1.503 -8.457 -2.369 1.00 97.31 86 ASP A C 1
ATOM 679 O O . ASP A 1 86 ? -1.754 -8.646 -3.562 1.00 97.31 86 ASP A O 1
ATOM 683 N N . PHE A 1 87 ? -1.473 -7.226 -1.848 1.00 97.56 87 PHE A N 1
ATOM 684 C CA . PHE A 1 87 ? -1.674 -6.010 -2.631 1.00 97.56 87 PHE A CA 1
ATOM 685 C C . PHE A 1 87 ? -0.601 -5.819 -3.709 1.00 97.56 87 PHE A C 1
ATOM 687 O O . PHE A 1 87 ? -0.959 -5.529 -4.848 1.00 97.56 87 PHE A O 1
ATOM 694 N N . VAL A 1 88 ? 0.684 -6.019 -3.405 1.00 97.00 88 VAL A N 1
ATOM 695 C CA . VAL A 1 88 ? 1.762 -5.871 -4.401 1.00 97.00 88 VAL A CA 1
ATOM 696 C C . VAL A 1 88 ? 1.632 -6.891 -5.533 1.00 97.00 88 VAL A C 1
ATOM 698 O O . VAL A 1 88 ? 1.769 -6.528 -6.703 1.00 97.00 88 VAL A O 1
ATOM 701 N N . VAL A 1 89 ? 1.275 -8.137 -5.215 1.00 96.38 89 VAL A N 1
ATOM 702 C CA . VAL A 1 89 ? 0.987 -9.163 -6.232 1.00 96.38 89 VAL A CA 1
ATOM 703 C C . VAL A 1 89 ? -0.182 -8.736 -7.119 1.00 96.38 89 VAL A C 1
ATOM 705 O O . VAL A 1 89 ? -0.100 -8.801 -8.346 1.00 96.38 89 VAL A O 1
ATOM 708 N N . MET A 1 90 ? -1.277 -8.267 -6.514 1.00 95.81 90 MET A N 1
ATOM 709 C CA . MET A 1 90 ? -2.441 -7.795 -7.263 1.00 95.81 90 MET A CA 1
ATOM 710 C C . MET A 1 90 ? -2.125 -6.586 -8.141 1.00 95.81 90 MET A C 1
ATOM 712 O O . MET A 1 90 ? -2.504 -6.577 -9.310 1.00 95.81 90 MET A O 1
ATOM 716 N N . ALA A 1 91 ? -1.423 -5.588 -7.605 1.00 96.31 91 ALA A N 1
ATOM 717 C CA . ALA A 1 91 ? -1.046 -4.391 -8.342 1.00 96.31 91 ALA A CA 1
ATOM 718 C C . ALA A 1 91 ? -0.173 -4.750 -9.553 1.00 96.31 91 ALA A C 1
ATOM 720 O O . ALA A 1 91 ? -0.448 -4.289 -10.662 1.00 96.31 91 ALA A O 1
ATOM 721 N N . TYR A 1 92 ? 0.794 -5.659 -9.384 1.00 96.50 92 TYR A N 1
ATOM 722 C CA . TYR A 1 92 ? 1.596 -6.136 -10.507 1.00 96.50 92 TYR A CA 1
ATOM 723 C C . TYR A 1 92 ? 0.733 -6.831 -11.563 1.00 96.50 92 TYR A C 1
ATOM 725 O O . TYR A 1 92 ? 0.824 -6.507 -12.749 1.00 96.50 92 TYR A O 1
ATOM 733 N N . ASN A 1 93 ? -0.165 -7.728 -11.154 1.00 93.94 93 ASN A N 1
ATOM 734 C CA . ASN A 1 93 ? -1.057 -8.446 -12.072 1.00 93.94 93 ASN A CA 1
ATOM 735 C C . ASN A 1 93 ? -2.017 -7.530 -12.843 1.00 93.94 93 ASN A C 1
ATOM 737 O O . ASN A 1 93 ? -2.398 -7.853 -13.965 1.00 93.94 93 ASN A O 1
ATOM 741 N N . LEU A 1 94 ? -2.379 -6.381 -12.272 1.00 92.62 94 LEU A N 1
ATOM 742 C CA . LEU A 1 94 ? -3.218 -5.373 -12.924 1.00 92.62 94 LEU A CA 1
ATOM 743 C C . LEU A 1 94 ? -2.453 -4.451 -13.872 1.00 92.62 94 LEU A C 1
ATOM 745 O O . LEU A 1 94 ? -3.061 -3.633 -14.553 1.00 92.62 94 LEU A O 1
ATOM 749 N N . GLY A 1 95 ? -1.136 -4.618 -13.949 1.00 94.12 95 GLY A N 1
ATOM 750 C CA . GLY A 1 95 ? -0.298 -3.956 -14.933 1.00 94.12 95 GLY A CA 1
ATOM 751 C C . GLY A 1 95 ? 0.610 -2.877 -14.364 1.00 94.12 95 GLY A C 1
ATOM 752 O O . GLY A 1 95 ? 1.426 -2.370 -15.123 1.00 94.12 95 GLY A O 1
ATOM 753 N N . TYR A 1 96 ? 0.549 -2.568 -13.067 1.00 96.31 96 TYR A N 1
ATOM 754 C CA . TYR A 1 96 ? 1.491 -1.628 -12.463 1.00 96.31 96 TYR A CA 1
ATOM 755 C C . TYR A 1 96 ? 2.886 -2.242 -12.367 1.00 96.31 96 TYR A C 1
ATOM 757 O O . TYR A 1 96 ? 3.040 -3.367 -11.901 1.00 96.31 96 TYR A O 1
ATOM 765 N N . ASP A 1 97 ? 3.904 -1.498 -12.774 1.00 96.62 97 ASP A N 1
ATOM 766 C CA . ASP A 1 97 ? 5.312 -1.860 -12.605 1.00 96.62 97 ASP A CA 1
ATOM 767 C C . ASP A 1 97 ? 5.912 -1.127 -11.396 1.00 96.62 97 ASP A C 1
ATOM 769 O O . ASP A 1 97 ? 6.769 -1.677 -10.702 1.00 96.62 97 ASP A O 1
ATOM 773 N N . ARG A 1 98 ? 5.417 0.083 -11.092 1.00 96.81 98 ARG A N 1
ATOM 774 C CA . ARG A 1 98 ? 5.843 0.881 -9.937 1.00 96.81 98 ARG A CA 1
ATOM 775 C C . ARG A 1 98 ? 4.670 1.472 -9.170 1.00 96.81 98 ARG A C 1
ATOM 777 O O . ARG A 1 98 ? 3.681 1.898 -9.768 1.00 96.81 98 ARG A O 1
ATOM 784 N N . LEU A 1 99 ? 4.828 1.570 -7.852 1.00 97.56 99 LEU A N 1
ATOM 785 C CA . LEU A 1 99 ? 3.953 2.372 -7.000 1.00 97.56 99 LEU A CA 1
ATOM 786 C C . LEU A 1 99 ? 4.749 3.402 -6.207 1.00 97.56 99 LEU A C 1
ATOM 788 O O . LEU A 1 99 ? 5.842 3.111 -5.730 1.00 97.56 99 LEU A O 1
ATOM 792 N N . ILE A 1 100 ? 4.161 4.582 -6.041 1.00 97.56 100 ILE A N 1
ATOM 793 C CA . ILE A 1 100 ? 4.670 5.676 -5.213 1.00 97.56 100 ILE A CA 1
ATOM 794 C C . ILE A 1 100 ? 3.767 5.784 -3.989 1.00 97.56 100 ILE A C 1
ATOM 796 O O . ILE A 1 100 ? 2.549 5.864 -4.139 1.00 97.56 100 ILE A O 1
ATOM 800 N N . ILE A 1 101 ? 4.345 5.762 -2.793 1.00 96.75 101 ILE A N 1
ATOM 801 C CA . ILE A 1 101 ? 3.618 5.766 -1.522 1.00 96.75 101 ILE A CA 1
ATOM 802 C C . ILE A 1 101 ? 4.251 6.804 -0.601 1.00 96.75 101 ILE A C 1
ATOM 804 O O . ILE A 1 101 ? 5.447 6.720 -0.322 1.00 96.75 101 ILE A O 1
ATOM 808 N N . ASP A 1 102 ? 3.436 7.725 -0.090 1.00 95.25 102 ASP A N 1
ATOM 809 C CA . ASP A 1 102 ? 3.849 8.691 0.932 1.00 95.25 102 ASP A CA 1
ATOM 810 C C . ASP A 1 102 ? 3.314 8.287 2.308 1.00 95.25 102 ASP A C 1
ATOM 812 O O . ASP A 1 102 ? 2.212 7.738 2.422 1.00 95.25 102 ASP A O 1
ATOM 816 N N . PHE A 1 103 ? 4.089 8.552 3.358 1.00 92.56 103 PHE A N 1
ATOM 817 C CA . PHE A 1 103 ? 3.722 8.242 4.737 1.00 92.56 103 PHE A CA 1
ATOM 818 C C . PHE A 1 103 ? 4.523 9.060 5.756 1.00 92.56 103 PHE A C 1
ATOM 820 O O . PHE A 1 103 ? 5.627 9.507 5.476 1.00 92.56 103 PHE A O 1
ATOM 827 N N . ASP A 1 104 ? 3.996 9.191 6.974 1.00 91.06 104 ASP A N 1
ATOM 828 C CA . ASP A 1 104 ? 4.611 10.032 8.015 1.00 91.06 104 ASP A CA 1
ATOM 829 C C . ASP A 1 104 ? 5.447 9.245 9.043 1.00 91.06 104 ASP A C 1
ATOM 831 O O . ASP A 1 104 ? 6.316 9.805 9.707 1.00 91.06 104 ASP A O 1
ATOM 835 N N . ASP A 1 105 ? 5.204 7.938 9.209 1.00 89.81 105 ASP A N 1
ATOM 836 C CA . ASP A 1 105 ? 5.927 7.113 10.190 1.00 89.81 105 ASP A CA 1
ATOM 837 C C . ASP A 1 105 ? 7.108 6.380 9.542 1.00 89.81 105 ASP A C 1
ATOM 839 O O . ASP A 1 105 ? 6.921 5.402 8.815 1.00 89.81 105 ASP A O 1
ATOM 843 N N . GLN A 1 106 ? 8.334 6.789 9.884 1.00 92.00 106 GLN A N 1
ATOM 844 C CA . GLN A 1 106 ? 9.579 6.162 9.427 1.00 92.00 106 GLN A CA 1
ATOM 845 C C . GLN A 1 106 ? 9.602 4.635 9.628 1.00 92.00 106 GLN A C 1
ATOM 847 O O . GLN A 1 106 ? 10.246 3.909 8.871 1.00 92.00 106 GLN A O 1
ATOM 852 N N . LYS A 1 107 ? 8.894 4.096 10.629 1.00 91.50 107 LYS A N 1
ATOM 853 C CA . LYS A 1 107 ? 8.844 2.644 10.872 1.00 91.50 107 LYS A CA 1
ATOM 854 C C . LYS A 1 107 ? 8.232 1.868 9.709 1.00 91.50 107 LYS A C 1
ATOM 856 O O . LYS A 1 107 ? 8.497 0.672 9.594 1.00 91.50 107 LYS A O 1
ATOM 861 N N . LEU A 1 108 ? 7.462 2.520 8.836 1.00 92.31 108 LEU A N 1
ATOM 862 C CA . LEU A 1 108 ? 6.904 1.886 7.645 1.00 92.31 108 LEU A CA 1
ATOM 863 C C . LEU A 1 108 ? 7.975 1.450 6.638 1.00 92.31 108 LEU A C 1
ATOM 865 O O . LEU A 1 108 ? 7.695 0.541 5.864 1.00 92.31 108 LEU A O 1
ATOM 869 N N . PHE A 1 109 ? 9.217 1.947 6.708 1.00 95.44 109 PHE A N 1
ATOM 870 C CA . PHE A 1 109 ? 10.328 1.362 5.938 1.00 95.44 109 PHE A CA 1
ATOM 871 C C . PHE A 1 109 ? 10.496 -0.145 6.190 1.00 95.44 109 PHE A C 1
ATOM 873 O O . PHE A 1 109 ? 10.698 -0.905 5.246 1.00 95.44 109 PHE A O 1
ATOM 880 N N . GLN A 1 110 ? 10.277 -0.610 7.427 1.00 95.44 110 GLN A N 1
ATOM 881 C CA . GLN A 1 110 ? 10.361 -2.038 7.760 1.00 95.44 110 GLN A CA 1
ATOM 882 C C . GLN A 1 110 ? 9.300 -2.875 7.032 1.00 95.44 110 GLN A C 1
ATOM 884 O O . GLN A 1 110 ? 9.527 -4.049 6.745 1.00 95.44 110 GLN A O 1
ATOM 889 N N . LEU A 1 111 ? 8.137 -2.292 6.722 1.00 95.62 111 LEU A N 1
ATOM 890 C CA . LEU A 1 111 ? 7.115 -2.975 5.932 1.00 95.62 111 LEU A CA 1
ATOM 891 C C . LEU A 1 111 ? 7.611 -3.212 4.501 1.00 95.62 111 LEU A C 1
ATOM 893 O O . LEU A 1 111 ? 7.425 -4.307 3.975 1.00 95.62 111 LEU A O 1
ATOM 897 N N . PHE A 1 112 ? 8.269 -2.225 3.892 1.00 96.31 112 PHE A N 1
ATOM 898 C CA . PHE A 1 112 ? 8.823 -2.360 2.545 1.00 96.31 112 PHE A CA 1
ATOM 899 C C . PHE A 1 112 ? 9.968 -3.372 2.489 1.00 96.31 112 PHE A C 1
ATOM 901 O O . PHE A 1 112 ? 10.015 -4.173 1.556 1.00 96.31 112 PHE A O 1
ATOM 908 N N . ASP A 1 113 ? 10.810 -3.425 3.525 1.00 96.81 113 ASP A N 1
ATOM 909 C CA . ASP A 1 113 ? 11.815 -4.484 3.666 1.00 96.81 113 ASP A CA 1
ATOM 910 C C . ASP A 1 113 ? 11.160 -5.872 3.688 1.00 96.81 113 ASP A C 1
ATOM 912 O O . ASP A 1 113 ? 11.603 -6.782 2.990 1.00 96.81 113 ASP A O 1
ATOM 916 N N . ILE A 1 114 ? 10.082 -6.054 4.459 1.00 96.88 114 ILE A N 1
ATOM 917 C CA . ILE A 1 114 ? 9.361 -7.336 4.520 1.00 96.88 114 ILE A CA 1
ATOM 918 C C . ILE A 1 114 ? 8.740 -7.687 3.163 1.00 96.88 114 ILE A C 1
ATOM 920 O O . ILE A 1 114 ? 8.820 -8.837 2.734 1.00 96.88 114 ILE A O 1
ATOM 924 N N . ILE A 1 115 ? 8.129 -6.713 2.486 1.00 96.06 115 ILE A N 1
ATOM 925 C CA . ILE A 1 115 ? 7.490 -6.909 1.181 1.00 96.06 115 ILE A CA 1
ATOM 926 C C . ILE A 1 115 ? 8.518 -7.351 0.136 1.00 96.06 115 ILE A C 1
ATOM 928 O O . ILE A 1 115 ? 8.295 -8.354 -0.537 1.00 96.06 115 ILE A O 1
ATOM 932 N N . VAL A 1 116 ? 9.652 -6.659 0.011 1.00 95.62 116 VAL A N 1
ATOM 933 C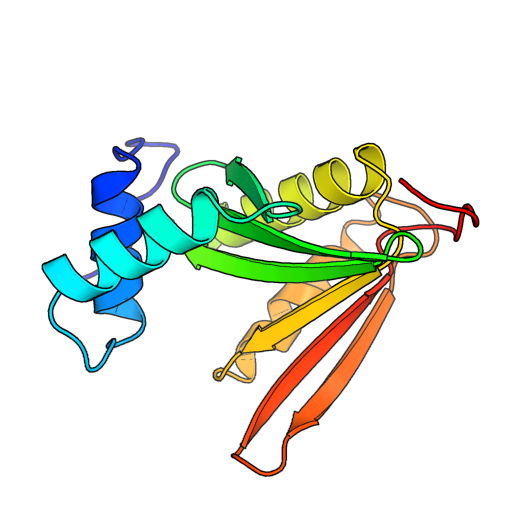 CA . VAL A 1 116 ? 10.683 -7.017 -0.980 1.00 95.62 116 VAL A CA 1
ATOM 934 C C . VAL A 1 116 ? 11.312 -8.376 -0.668 1.00 95.62 116 VAL A C 1
ATOM 936 O O . VAL A 1 116 ? 11.484 -9.189 -1.571 1.00 95.62 116 VAL A O 1
ATOM 939 N N . ASN A 1 117 ? 11.555 -8.682 0.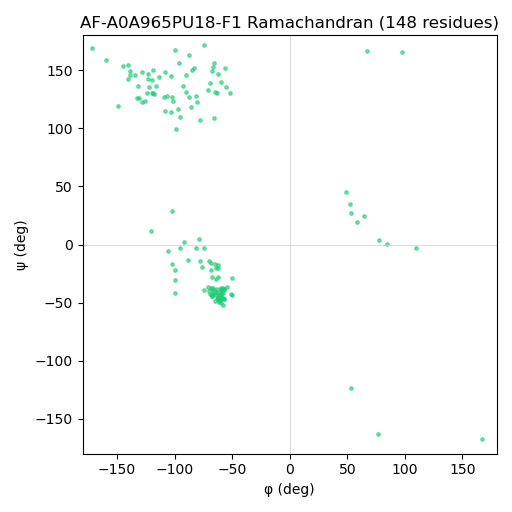609 1.00 96.19 117 ASN A N 1
ATOM 940 C CA . ASN A 1 117 ? 12.097 -9.980 1.028 1.00 96.19 117 ASN A CA 1
ATOM 941 C C . ASN A 1 117 ? 11.078 -11.136 0.970 1.00 96.19 117 ASN A C 1
ATOM 943 O O . ASN A 1 117 ? 11.434 -12.272 1.276 1.00 96.19 117 ASN A O 1
ATOM 947 N N . SER A 1 118 ? 9.815 -10.876 0.613 1.00 94.25 118 SER A N 1
ATOM 948 C CA . SER A 1 118 ? 8.813 -11.935 0.429 1.00 94.25 118 SER A CA 1
ATOM 949 C C . SER A 1 118 ? 8.957 -12.683 -0.901 1.00 94.25 118 SER A C 1
ATOM 951 O O . SER A 1 118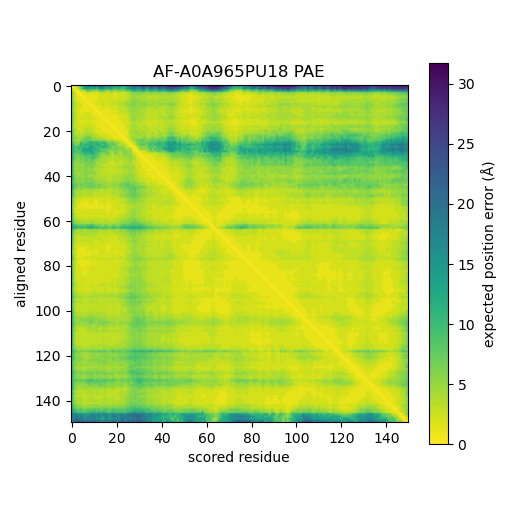 ? 8.358 -13.745 -1.052 1.00 94.25 118 SER A O 1
ATOM 953 N N . GLU A 1 119 ? 9.739 -12.138 -1.845 1.00 90.38 119 GLU A N 1
ATOM 954 C CA . GLU A 1 119 ? 10.043 -12.726 -3.162 1.00 90.38 119 GLU A CA 1
ATOM 955 C C . GLU A 1 119 ? 8.796 -13.130 -3.978 1.00 90.38 119 GLU A C 1
ATOM 957 O O . GLU A 1 119 ? 8.843 -14.031 -4.815 1.00 90.38 119 GLU A O 1
ATOM 962 N N . VAL A 1 120 ? 7.657 -12.461 -3.751 1.00 94.75 120 VAL A N 1
ATOM 963 C CA . VAL A 1 120 ? 6.393 -12.786 -4.436 1.00 94.75 120 VAL A CA 1
ATOM 964 C C . VAL A 1 120 ? 6.411 -12.474 -5.930 1.00 94.75 120 VAL A C 1
ATOM 966 O O . VAL A 1 120 ? 5.735 -13.159 -6.694 1.00 94.75 120 VAL A O 1
ATOM 969 N N . ASN A 1 121 ? 7.210 -11.490 -6.347 1.00 93.25 121 ASN A N 1
ATOM 970 C CA . ASN A 1 121 ? 7.540 -11.219 -7.742 1.00 93.25 121 ASN A CA 1
ATOM 971 C C . ASN A 1 121 ? 9.074 -11.124 -7.890 1.00 93.25 121 ASN A C 1
ATOM 973 O O . ASN A 1 121 ? 9.753 -10.678 -6.959 1.00 93.25 121 ASN A O 1
ATOM 977 N N . PRO A 1 122 ? 9.644 -11.515 -9.045 1.00 93.06 122 PRO A N 1
ATOM 978 C CA . PRO A 1 122 ? 11.072 -11.338 -9.306 1.00 93.06 122 PRO A CA 1
ATOM 979 C C . PRO A 1 122 ? 11.433 -9.850 -9.402 1.00 93.06 122 PRO A C 1
ATOM 981 O O . PRO A 1 122 ? 10.583 -9.037 -9.733 1.00 93.06 122 PRO A O 1
ATOM 984 N N . GLU A 1 123 ? 12.694 -9.492 -9.148 1.00 94.25 123 GLU A N 1
ATOM 985 C CA . GLU A 1 123 ? 13.225 -8.123 -9.340 1.00 94.25 123 GLU A CA 1
ATOM 986 C C . GLU A 1 123 ? 12.499 -7.013 -8.552 1.00 94.25 123 GLU A C 1
ATOM 988 O O . GLU A 1 123 ? 12.635 -5.829 -8.859 1.00 94.25 123 GLU A O 1
ATOM 993 N N . MET A 1 124 ? 11.759 -7.373 -7.500 1.00 95.75 124 MET A N 1
ATOM 994 C CA . MET A 1 124 ? 11.201 -6.392 -6.575 1.00 95.75 124 MET A CA 1
ATOM 995 C C . MET A 1 124 ? 12.304 -5.608 -5.858 1.00 95.75 124 MET A C 1
ATOM 997 O O . MET A 1 124 ? 13.365 -6.134 -5.521 1.00 95.75 124 MET A O 1
ATOM 1001 N N . GLY A 1 125 ? 12.015 -4.345 -5.566 1.00 96.62 125 GLY A N 1
ATOM 1002 C CA . GLY A 1 125 ? 12.911 -3.449 -4.845 1.00 96.62 125 GLY A CA 1
ATOM 1003 C C . GLY A 1 125 ? 12.209 -2.147 -4.497 1.00 96.62 125 GLY A C 1
ATOM 1004 O O . GLY A 1 125 ? 11.112 -1.881 -4.985 1.00 96.62 125 GLY A O 1
ATOM 1005 N N . TYR A 1 126 ? 12.820 -1.320 -3.654 1.00 97.62 126 TYR A N 1
ATOM 1006 C CA . TYR A 1 126 ? 12.282 0.006 -3.375 1.00 97.62 126 TYR A CA 1
ATOM 1007 C C . TYR A 1 126 ? 13.385 1.039 -3.152 1.00 97.62 126 TYR A C 1
ATOM 1009 O O . TYR A 1 126 ? 14.494 0.714 -2.729 1.00 97.62 126 TYR A O 1
ATOM 1017 N N . THR A 1 127 ? 13.057 2.297 -3.426 1.00 97.44 127 THR A N 1
ATOM 1018 C CA . THR A 1 127 ? 13.847 3.463 -3.026 1.00 97.44 127 THR A CA 1
ATOM 1019 C C . THR A 1 127 ? 13.029 4.298 -2.057 1.00 97.44 127 THR A C 1
ATOM 1021 O O . THR A 1 127 ? 11.841 4.508 -2.296 1.00 97.44 127 THR A O 1
ATOM 1024 N N . GLY A 1 128 ? 13.660 4.767 -0.984 1.00 96.00 128 GLY A N 1
ATOM 1025 C CA . GLY A 1 128 ? 13.043 5.616 0.028 1.00 96.00 128 GLY A CA 1
ATOM 1026 C C . GLY A 1 128 ? 13.739 6.967 0.141 1.00 96.00 128 GLY A C 1
ATOM 1027 O O . GLY A 1 128 ? 14.967 7.021 0.085 1.00 96.00 128 GLY A O 1
ATOM 1028 N N . GLU A 1 129 ? 12.972 8.032 0.342 1.00 95.75 129 GLU A N 1
ATOM 1029 C CA . GLU A 1 129 ? 13.487 9.375 0.612 1.00 95.75 129 GLU A CA 1
ATOM 1030 C C . GLU A 1 129 ? 12.676 10.084 1.705 1.00 95.75 129 GLU A C 1
ATOM 1032 O O . GLU A 1 129 ? 11.486 9.823 1.888 1.00 95.75 129 GLU A O 1
ATOM 1037 N N . GLU A 1 130 ? 13.341 10.958 2.459 1.00 96.75 130 GLU A N 1
ATOM 1038 C CA . GLU A 1 130 ? 12.698 11.893 3.385 1.00 96.75 130 GLU A CA 1
ATOM 1039 C C . GLU A 1 130 ? 12.390 13.193 2.635 1.00 96.75 130 GLU A C 1
ATOM 1041 O O . GLU A 1 130 ? 13.242 13.750 1.937 1.00 96.75 130 GLU A O 1
ATOM 1046 N N . MET A 1 131 ? 11.157 13.660 2.769 1.00 96.00 131 MET A N 1
ATOM 1047 C CA . MET A 1 131 ? 10.623 14.842 2.110 1.00 96.00 131 MET A CA 1
ATOM 1048 C C . MET A 1 131 ? 10.912 16.100 2.936 1.00 96.00 131 MET A C 1
ATOM 1050 O O . MET A 1 131 ? 11.202 16.051 4.130 1.00 96.00 131 MET A O 1
ATOM 1054 N N . THR A 1 132 ? 10.800 17.279 2.318 1.00 93.44 132 THR A N 1
ATOM 1055 C CA . THR A 1 132 ? 11.128 18.555 2.983 1.00 93.44 132 THR A CA 1
ATOM 1056 C C . THR A 1 132 ? 10.233 18.901 4.175 1.00 93.44 132 THR A C 1
ATOM 1058 O O . THR A 1 132 ? 10.600 19.752 4.982 1.00 93.44 132 THR A O 1
ATOM 1061 N N . ASP A 1 133 ? 9.049 18.299 4.259 1.00 92.25 133 ASP A N 1
ATOM 1062 C CA . ASP A 1 133 ? 8.091 18.467 5.354 1.00 92.25 133 ASP A CA 1
ATOM 1063 C C . ASP A 1 133 ? 8.255 17.422 6.475 1.00 92.25 133 ASP A C 1
ATOM 1065 O O . ASP A 1 133 ? 7.511 17.463 7.454 1.00 92.25 133 ASP A O 1
ATOM 1069 N N . GLY A 1 134 ? 9.244 16.527 6.360 1.00 92.25 134 GLY A N 1
ATOM 1070 C CA . GLY A 1 134 ? 9.501 15.444 7.309 1.00 92.25 134 GLY A CA 1
ATOM 1071 C C . GLY A 1 134 ? 8.672 14.180 7.065 1.00 92.25 134 GLY A C 1
ATOM 1072 O O . GLY A 1 134 ? 8.829 13.217 7.814 1.00 92.25 134 GLY A O 1
ATOM 1073 N N . SER A 1 135 ? 7.810 14.160 6.041 1.00 94.31 135 SER A N 1
ATOM 1074 C CA . SER A 1 135 ? 7.190 12.922 5.560 1.00 94.31 135 SER A CA 1
ATOM 1075 C C . SER A 1 135 ? 8.200 12.076 4.779 1.00 94.31 135 SER A C 1
ATOM 1077 O O . SER A 1 135 ? 9.317 12.504 4.485 1.00 94.31 135 SER A O 1
ATOM 1079 N N . TYR A 1 136 ? 7.822 10.855 4.429 1.00 96.62 136 TYR A N 1
ATOM 1080 C CA . TYR A 1 136 ? 8.647 9.920 3.678 1.00 96.62 136 TYR A CA 1
ATOM 1081 C C . TYR A 1 136 ? 7.935 9.489 2.405 1.00 96.62 136 TYR A C 1
ATOM 1083 O O . TYR A 1 136 ? 6.715 9.323 2.388 1.00 96.62 136 TYR A O 1
ATOM 1091 N N . ARG A 1 137 ? 8.716 9.244 1.355 1.00 97.06 137 ARG A N 1
ATOM 1092 C CA . ARG A 1 137 ? 8.249 8.691 0.086 1.00 97.06 137 ARG A CA 1
ATOM 1093 C C . ARG A 1 137 ? 8.986 7.403 -0.225 1.00 97.06 137 ARG A C 1
ATOM 1095 O O . ARG A 1 137 ? 10.209 7.336 -0.125 1.00 97.06 137 ARG A O 1
ATOM 1102 N N . VAL A 1 138 ? 8.239 6.393 -0.655 1.00 97.69 138 VAL A N 1
ATOM 1103 C CA . VAL A 1 138 ? 8.780 5.162 -1.224 1.00 97.69 138 VAL A CA 1
ATOM 1104 C C . VAL A 1 138 ? 8.275 4.97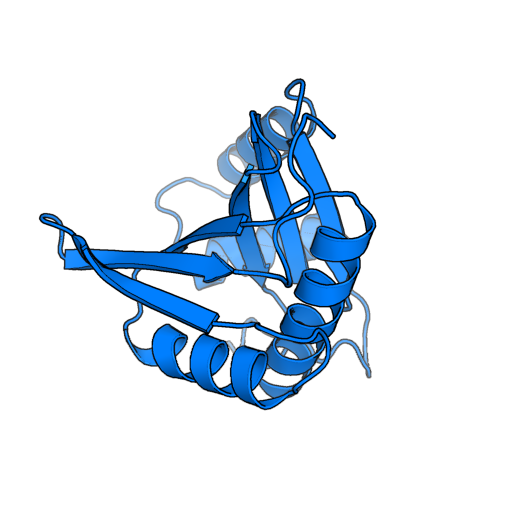8 -2.645 1.00 97.69 138 VAL A C 1
ATOM 1106 O O . VAL A 1 138 ? 7.073 5.016 -2.895 1.00 97.69 138 VAL A O 1
ATOM 1109 N N . THR A 1 139 ? 9.204 4.700 -3.555 1.00 97.69 139 THR A N 1
ATOM 1110 C CA . THR A 1 139 ? 8.901 4.140 -4.873 1.00 97.69 139 THR A CA 1
ATOM 1111 C C . THR A 1 139 ? 9.257 2.662 -4.845 1.00 97.69 139 THR A C 1
ATOM 1113 O O . THR A 1 139 ? 10.429 2.310 -4.709 1.00 97.69 139 THR A O 1
ATOM 1116 N N . ILE A 1 140 ? 8.253 1.795 -4.956 1.00 97.50 140 ILE A N 1
ATOM 1117 C CA . ILE A 1 140 ? 8.421 0.341 -4.989 1.00 97.50 140 ILE A CA 1
ATOM 1118 C C . ILE A 1 140 ? 8.289 -0.169 -6.427 1.00 97.50 140 ILE A C 1
ATOM 1120 O O . ILE A 1 140 ? 7.301 0.109 -7.105 1.00 97.50 140 ILE A O 1
ATOM 1124 N N . ALA A 1 141 ? 9.284 -0.928 -6.881 1.00 97.44 141 ALA A N 1
ATOM 1125 C CA . ALA A 1 141 ? 9.211 -1.752 -8.079 1.00 97.44 141 ALA A CA 1
ATOM 1126 C C . ALA A 1 141 ? 8.491 -3.060 -7.736 1.00 97.44 141 ALA A C 1
ATOM 1128 O O . ALA A 1 141 ? 8.893 -3.791 -6.826 1.00 97.44 141 ALA A O 1
ATOM 1129 N N . LEU A 1 142 ? 7.404 -3.337 -8.453 1.00 96.81 142 LEU A N 1
ATOM 1130 C CA . LEU A 1 142 ? 6.533 -4.481 -8.186 1.00 96.81 142 LEU A CA 1
ATOM 1131 C C . LEU A 1 142 ? 6.977 -5.758 -8.910 1.00 96.81 142 LEU A C 1
ATOM 1133 O O . LEU A 1 142 ? 6.470 -6.830 -8.595 1.00 96.81 142 LEU A O 1
ATOM 1137 N N . GLY A 1 143 ? 7.891 -5.647 -9.870 1.00 95.25 143 GLY A N 1
ATOM 1138 C CA . GLY A 1 143 ? 8.442 -6.745 -10.657 1.00 95.25 143 GLY A CA 1
ATOM 1139 C C . GLY A 1 143 ? 9.222 -6.222 -11.869 1.00 95.25 143 GLY A C 1
ATOM 1140 O O . GLY A 1 143 ? 9.452 -5.012 -11.949 1.00 95.25 143 GLY A O 1
ATOM 1141 N N . PRO A 1 144 ? 9.584 -7.083 -12.841 1.00 94.50 144 PRO A N 1
ATOM 1142 C CA . PRO A 1 144 ? 10.246 -6.645 -14.064 1.00 94.50 144 PRO A CA 1
ATOM 1143 C C . PRO A 1 144 ? 9.377 -5.650 -14.834 1.00 94.50 144 PRO A C 1
ATOM 1145 O O . PRO A 1 144 ? 8.157 -5.843 -14.946 1.00 94.50 144 PRO A O 1
ATOM 1148 N N . GLU A 1 145 ? 10.009 -4.619 -15.396 1.00 92.19 145 GLU A N 1
ATOM 1149 C CA . GLU A 1 145 ? 9.338 -3.633 -16.244 1.00 92.19 145 GLU A CA 1
ATOM 1150 C C . GLU A 1 145 ? 8.783 -4.297 -17.509 1.00 92.19 145 GLU A C 1
ATOM 1152 O O . GLU A 1 145 ? 9.482 -5.026 -18.217 1.00 92.19 145 GLU A O 1
ATOM 1157 N N . ARG A 1 146 ? 7.512 -4.030 -17.815 1.00 90.00 146 ARG A N 1
ATOM 1158 C CA . ARG A 1 146 ? 6.814 -4.608 -18.976 1.00 90.00 146 ARG A CA 1
ATOM 1159 C C . ARG A 1 146 ? 6.686 -3.628 -20.137 1.00 90.00 146 ARG A C 1
ATOM 1161 O O . ARG A 1 146 ? 6.450 -4.056 -21.266 1.00 90.00 146 ARG A O 1
ATOM 1168 N N . GLY A 1 147 ? 6.887 -2.337 -19.873 1.00 75.88 147 GLY A N 1
ATOM 1169 C CA . GLY A 1 147 ? 6.753 -1.263 -20.854 1.00 75.88 147 GLY A CA 1
ATOM 1170 C C . GLY A 1 147 ? 5.312 -1.052 -21.343 1.00 75.88 147 GLY A C 1
ATOM 1171 O O . GLY A 1 147 ? 4.420 -1.878 -21.144 1.00 75.88 147 GLY A O 1
ATOM 1172 N N . GLY A 1 148 ? 5.072 0.080 -22.009 1.00 71.69 148 GLY A N 1
ATOM 1173 C CA . GLY A 1 148 ? 3.746 0.448 -22.522 1.00 71.69 148 GLY A CA 1
ATOM 1174 C C . GLY A 1 148 ? 2.780 0.953 -21.443 1.00 71.69 148 GLY A C 1
ATOM 1175 O O . GLY A 1 148 ? 3.200 1.340 -20.359 1.00 71.69 148 GLY A O 1
ATOM 1176 N N . GLU A 1 149 ? 1.485 0.970 -21.760 1.00 74.44 149 GLU A N 1
ATOM 1177 C CA . GLU A 1 149 ? 0.408 1.386 -20.845 1.00 74.44 149 GLU A CA 1
ATOM 1178 C C . GLU A 1 149 ? -0.292 0.169 -20.203 1.00 74.44 149 GLU A C 1
ATOM 1180 O O . GLU A 1 149 ? -0.082 -0.979 -20.631 1.00 74.44 149 GLU A O 1
ATOM 1185 N N . ILE A 1 150 ? -1.100 0.428 -19.165 1.00 71.31 150 ILE A N 1
ATOM 1186 C CA . ILE A 1 150 ? -2.050 -0.542 -18.585 1.00 71.31 150 ILE A CA 1
ATOM 1187 C C . ILE A 1 150 ? -3.384 -0.551 -19.325 1.00 71.31 150 ILE A C 1
ATOM 1189 O O . ILE A 1 150 ? -3.824 0.529 -19.781 1.00 71.31 150 ILE A O 1
#

Foldseek 3Di:
DLQADALVVDADDLLSLQQSLCVVVVPVDDSVVSSVVVVVQCPDPQWDWDDDRSKIKIWRDPKFLETEIDISHRHDPVSVLVSVLVVLLVSVVVRHQKYKYKAQDPCCVVSQVSNQVVPSEAPWDKDKDQDPVRIIMIIIGSYDRPTDTD

Secondary structure (DSSP, 8-state):
------TTT-PPPHHHHHHHHHHHTT-SS-HHHHHHHHHHHHTSTTEEEEEETTEEEEEEEEETTEEEEEEEE-S-HHHHHHHHHHHHHHHHHTT-SEEEEEES-GGGHHHHHHHHTT-SSTT-EEEEEE-TTS-EEEEEE-SS---S--

Radius of gyration: 15.17 Å; Cα contacts (8 Å, |Δi|>4): 251; chains: 1; bounding box: 32×32×45 Å